Protein AF-A0A6J3C7C4-F1 (afdb_monomer)

Foldseek 3Di:
DDDDPPDPDNVPPDDPDPQPDDDPDDPVCPPPDGPDDPPDVCPVVCVVVVVPVVVVVVVVVVVVVD

Mean predicted aligned error: 14.66 Å

Solvent-accessible surface area (backbone atoms only — not comparable to full-atom values): 4568 Å² total; per-residue (Å²): 136,82,85,74,82,73,51,99,69,39,93,89,57,63,69,93,66,73,74,71,79,82,69,94,59,56,85,90,47,64,84,55,61,88,85,61,81,82,84,51,91,55,53,65,56,52,53,58,63,63,45,55,61,58,51,54,54,53,54,57,51,53,66,73,74,108

Sequence (66 aa):
MGWSAGGLGASGQGIAEPISGGTVRDRQDQYKGVGVNLNDPYENFRKNKGAAFITRMKERALERSS

Secondary structure (DSSP, 8-state):
-------TT-TT-S-SS---------TTTTTSPTT-----TTHHHHHHHHHHHHHHHHHHHHHTT-

pLDDT: mean 72.95, std 11.65, range [49.59, 90.44]

Structure (mmCIF, N/CA/C/O backbone):
data_AF-A0A6J3C7C4-F1
#
_entry.id   AF-A0A6J3C7C4-F1
#
loop_
_atom_site.group_PDB
_atom_site.id
_atom_site.type_symbol
_atom_site.label_atom_id
_atom_site.label_alt_id
_atom_site.label_comp_id
_atom_site.label_asym_id
_atom_site.label_entity_id
_atom_site.label_seq_id
_atom_site.pdbx_PDB_ins_code
_atom_site.Cartn_x
_atom_site.Cartn_y
_atom_site.Cartn_z
_atom_site.occupancy
_atom_site.B_iso_or_equiv
_atom_site.auth_seq_id
_atom_site.auth_comp_id
_atom_site.auth_asym_id
_atom_site.auth_atom_id
_atom_site.pdbx_PDB_model_num
ATOM 1 N N . MET A 1 1 ? 22.925 13.290 -40.520 1.00 53.94 1 MET A N 1
ATOM 2 C CA . MET A 1 1 ? 22.931 12.946 -39.081 1.00 53.94 1 MET A CA 1
ATOM 3 C C . MET A 1 1 ? 21.503 13.102 -38.580 1.00 53.94 1 MET A C 1
ATOM 5 O O . MET A 1 1 ? 21.078 14.216 -38.313 1.00 53.94 1 MET A O 1
ATOM 9 N N . GLY A 1 2 ? 20.714 12.025 -38.636 1.00 51.91 2 GLY A N 1
ATOM 10 C CA . GLY A 1 2 ? 19.274 12.063 -38.374 1.00 51.91 2 GLY A CA 1
ATOM 11 C C . GLY A 1 2 ? 18.979 11.810 -36.903 1.00 51.91 2 GLY A C 1
ATOM 12 O O . GLY A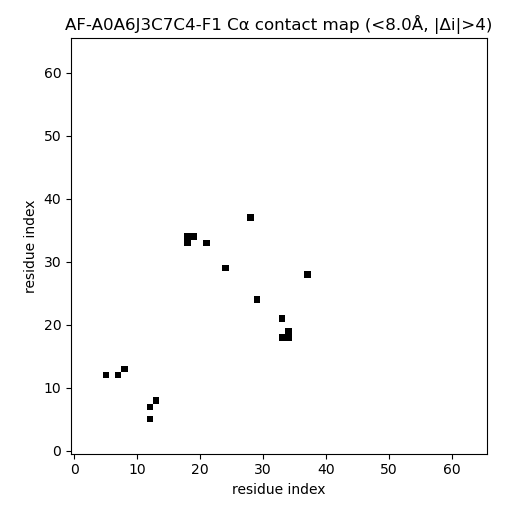 1 2 ? 19.093 10.681 -36.439 1.00 51.91 2 GLY A O 1
ATOM 13 N N . TRP A 1 3 ? 18.599 12.857 -36.177 1.00 49.59 3 TRP A N 1
ATOM 14 C CA . TRP A 1 3 ? 17.842 12.715 -34.939 1.00 49.59 3 TRP A CA 1
ATOM 15 C C . TRP A 1 3 ? 16.494 12.080 -35.311 1.00 49.59 3 TRP A C 1
ATOM 17 O O . TRP A 1 3 ? 15.651 12.704 -35.952 1.00 49.59 3 TRP A O 1
ATOM 27 N N . SER A 1 4 ? 16.325 10.803 -34.982 1.00 55.34 4 SER A N 1
ATOM 28 C CA . SER A 1 4 ? 15.018 10.156 -34.982 1.00 55.34 4 SER A CA 1
ATOM 29 C C . SER A 1 4 ? 14.416 10.401 -33.608 1.00 55.34 4 SER A C 1
ATOM 31 O O . SER A 1 4 ? 14.809 9.755 -32.637 1.00 55.34 4 SER A O 1
ATOM 33 N N . ALA A 1 5 ? 13.468 11.334 -33.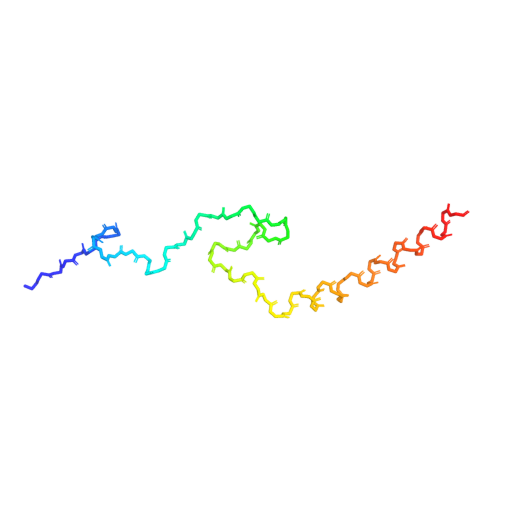519 1.00 53.81 5 ALA A N 1
ATOM 34 C CA . ALA A 1 5 ? 12.557 11.393 -32.387 1.00 53.81 5 ALA A CA 1
ATOM 35 C C . ALA A 1 5 ? 11.702 10.119 -32.415 1.00 53.81 5 ALA A C 1
ATOM 37 O O . ALA A 1 5 ? 10.656 10.075 -33.060 1.00 53.81 5 ALA A O 1
ATOM 38 N N . GLY A 1 6 ? 12.178 9.064 -31.748 1.00 54.44 6 GLY A N 1
ATOM 39 C CA . GLY A 1 6 ? 11.333 7.949 -31.343 1.00 54.44 6 GLY A CA 1
ATOM 40 C C . GLY A 1 6 ? 10.274 8.517 -30.412 1.00 54.44 6 GLY A C 1
ATOM 41 O O . GLY A 1 6 ? 10.541 8.762 -29.239 1.00 54.44 6 GLY A O 1
ATOM 42 N N . GLY A 1 7 ? 9.121 8.864 -30.979 1.00 52.72 7 GLY A N 1
ATOM 43 C CA . GLY A 1 7 ? 7.982 9.332 -30.210 1.00 52.72 7 GLY A CA 1
ATOM 44 C C . GLY A 1 7 ? 7.549 8.254 -29.223 1.00 52.72 7 GLY A C 1
ATOM 45 O O . GLY A 1 7 ? 7.702 7.062 -29.493 1.00 52.72 7 GLY A O 1
ATOM 46 N N . LEU A 1 8 ? 6.983 8.685 -28.095 1.00 54.75 8 LEU A N 1
ATOM 47 C CA . LEU A 1 8 ? 6.230 7.822 -27.186 1.00 54.75 8 LEU A CA 1
ATOM 48 C C . LEU A 1 8 ? 5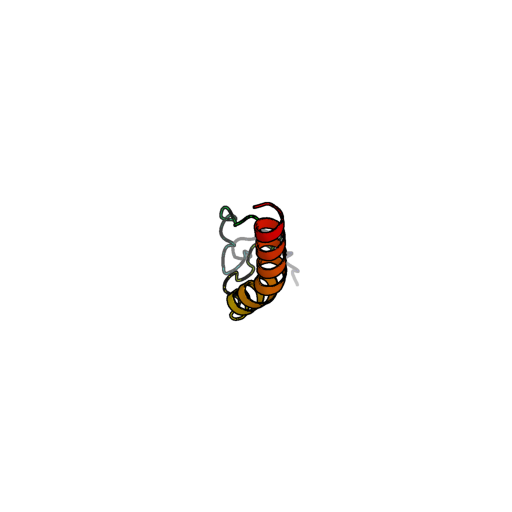.271 6.943 -28.017 1.00 54.75 8 LEU A C 1
ATOM 50 O O . LEU A 1 8 ? 4.302 7.456 -28.571 1.00 54.75 8 LEU A O 1
ATOM 54 N N . GLY A 1 9 ? 5.578 5.647 -28.149 1.00 55.94 9 GLY A N 1
ATOM 55 C CA . GLY A 1 9 ? 4.811 4.692 -28.963 1.00 55.94 9 GLY A CA 1
ATOM 56 C C . GLY A 1 9 ? 5.499 4.143 -30.223 1.00 55.94 9 GLY A C 1
ATOM 57 O O . GLY A 1 9 ? 4.868 3.380 -30.952 1.00 55.94 9 GLY A O 1
ATOM 58 N N . ALA A 1 10 ? 6.766 4.476 -30.502 1.00 61.44 10 ALA A N 1
ATOM 59 C CA . ALA A 1 10 ? 7.535 3.792 -31.547 1.00 61.44 10 ALA A CA 1
ATOM 60 C C . ALA A 1 10 ? 7.642 2.284 -31.238 1.00 61.44 10 ALA A C 1
ATOM 62 O O . ALA A 1 10 ? 7.888 1.899 -30.096 1.00 61.44 10 ALA A O 1
ATOM 63 N N . SER A 1 11 ? 7.464 1.417 -32.241 1.00 55.09 11 SER A N 1
ATOM 64 C CA . SER A 1 11 ? 7.513 -0.043 -32.074 1.00 55.09 11 SER A CA 1
ATOM 65 C 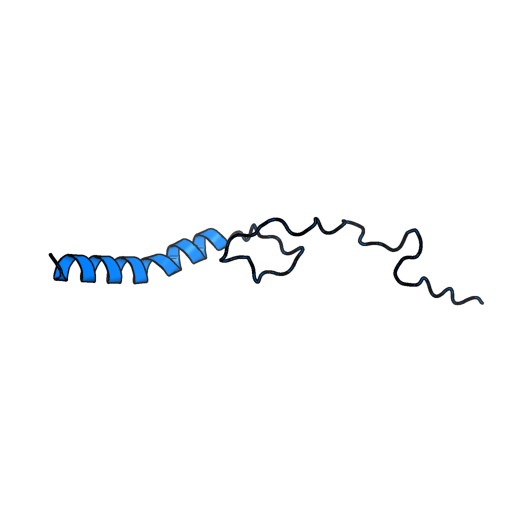C . SER A 1 11 ? 8.868 -0.478 -31.495 1.00 55.09 11 SER A C 1
ATOM 67 O O . SER A 1 11 ? 9.878 -0.441 -32.195 1.00 55.09 11 SER A O 1
ATOM 69 N N . GLY A 1 12 ? 8.887 -0.851 -30.210 1.00 54.66 12 GLY A N 1
ATOM 70 C CA . GLY A 1 12 ? 10.097 -1.178 -29.441 1.00 54.66 12 GLY A CA 1
ATOM 71 C C . GLY A 1 12 ? 10.398 -0.226 -28.273 1.00 54.66 12 GLY A C 1
ATOM 72 O O . GLY A 1 12 ? 11.226 -0.552 -27.429 1.00 54.66 12 GLY A O 1
ATOM 73 N N . GLN A 1 13 ? 9.706 0.912 -28.171 1.00 55.66 13 GLN A N 1
ATOM 74 C CA . GLN A 1 13 ? 9.673 1.752 -26.973 1.00 55.66 13 GLN A CA 1
ATOM 75 C C . GLN A 1 13 ? 8.346 1.556 -26.246 1.00 55.66 13 GLN A C 1
ATOM 77 O O . GLN A 1 13 ? 7.333 2.193 -26.524 1.00 55.66 13 GLN A O 1
ATOM 82 N N . GLY A 1 14 ? 8.373 0.650 -25.286 1.00 60.03 14 GLY A N 1
ATOM 83 C CA . GLY A 1 14 ? 7.285 0.382 -24.367 1.00 60.03 14 GLY A CA 1
ATOM 84 C C . GLY A 1 14 ? 7.887 -0.291 -23.152 1.00 60.03 14 GLY A C 1
ATOM 85 O O . GLY A 1 14 ? 8.876 -1.009 -23.281 1.00 60.03 14 GLY A O 1
ATOM 86 N N . ILE A 1 15 ? 7.344 0.024 -21.981 1.00 57.59 15 ILE A N 1
ATOM 87 C CA . ILE A 1 15 ? 7.764 -0.499 -20.680 1.00 57.59 15 ILE A CA 1
ATOM 88 C C . ILE A 1 15 ? 8.103 -1.990 -20.833 1.00 57.59 15 ILE A C 1
ATOM 90 O O . ILE A 1 15 ? 7.228 -2.775 -21.190 1.00 57.59 15 ILE A O 1
ATOM 94 N N . ALA A 1 16 ? 9.377 -2.352 -20.621 1.00 63.16 16 ALA A N 1
ATOM 95 C CA . ALA A 1 16 ? 9.887 -3.714 -20.831 1.00 63.16 16 ALA A CA 1
ATOM 96 C C . ALA A 1 16 ? 9.110 -4.763 -20.012 1.00 63.16 16 ALA A C 1
ATOM 98 O O . ALA A 1 16 ? 9.045 -5.931 -20.383 1.00 63.16 16 ALA A O 1
ATOM 99 N N . GLU A 1 17 ? 8.465 -4.308 -18.938 1.00 62.91 17 GLU A N 1
ATOM 100 C CA . GLU A 1 17 ? 7.500 -5.042 -18.135 1.00 62.91 17 GLU A CA 1
ATOM 101 C C . GLU A 1 17 ? 6.159 -4.293 -18.178 1.00 62.91 17 GLU A C 1
ATOM 103 O O . GLU A 1 17 ? 5.992 -3.300 -17.464 1.00 62.91 17 GLU A O 1
ATOM 108 N N . PRO A 1 18 ? 5.197 -4.689 -19.030 1.00 61.44 18 PRO A N 1
ATOM 109 C CA . PRO A 1 18 ? 3.906 -4.015 -19.091 1.00 61.44 18 PRO A CA 1
ATOM 110 C C . PRO A 1 18 ? 3.286 -3.946 -17.693 1.00 61.44 18 PRO A C 1
ATOM 112 O O . PRO A 1 18 ? 3.138 -4.961 -17.010 1.00 61.44 18 PRO A O 1
ATOM 115 N N . ILE A 1 19 ? 2.929 -2.736 -17.255 1.00 62.16 19 ILE A N 1
ATOM 116 C CA . ILE A 1 19 ? 2.293 -2.555 -15.954 1.00 62.16 19 ILE A CA 1
ATOM 117 C C . ILE A 1 19 ? 0.906 -3.191 -16.056 1.00 62.16 19 ILE A C 1
ATOM 119 O O . ILE A 1 19 ? 0.058 -2.709 -16.808 1.00 62.16 19 ILE A O 1
ATOM 123 N N . SER A 1 20 ? 0.691 -4.293 -15.333 1.00 64.69 20 SER A N 1
ATOM 124 C CA . SER A 1 20 ? -0.620 -4.937 -15.221 1.00 64.69 20 SER A CA 1
ATOM 125 C C . SER A 1 20 ? -1.686 -3.875 -14.960 1.00 64.69 20 SER A C 1
ATOM 127 O O . SER A 1 20 ? -1.513 -3.045 -14.059 1.00 64.69 20 SER A O 1
ATOM 129 N N . GLY A 1 21 ? -2.797 -3.924 -15.707 1.00 69.12 21 GLY A N 1
ATOM 130 C CA . GLY A 1 21 ? -3.995 -3.155 -15.377 1.00 69.12 21 GLY A CA 1
ATOM 131 C C . GLY A 1 21 ? -4.266 -3.303 -13.882 1.00 69.12 21 GLY A C 1
ATOM 132 O O . GLY A 1 21 ? -4.207 -4.418 -13.357 1.00 69.12 21 GLY A O 1
ATOM 133 N N . GLY A 1 22 ? -4.402 -2.173 -13.181 1.00 69.25 22 GLY A N 1
ATOM 134 C CA . GLY A 1 22 ? -4.449 -2.160 -11.723 1.00 69.25 22 GLY A CA 1
ATOM 135 C C . GLY A 1 22 ? -5.514 -3.130 -11.222 1.00 69.25 22 GLY A C 1
ATOM 136 O O . GLY A 1 22 ? -6.689 -2.974 -11.541 1.00 69.25 22 GLY A O 1
ATOM 137 N N . THR A 1 23 ? -5.103 -4.146 -10.466 1.00 70.62 23 THR A N 1
ATOM 138 C CA . THR A 1 23 ? -6.038 -5.043 -9.791 1.00 70.62 23 THR A CA 1
ATOM 139 C C . THR A 1 23 ? -6.812 -4.259 -8.735 1.00 70.62 23 THR A C 1
ATOM 141 O O . THR A 1 23 ? -6.332 -3.237 -8.233 1.00 70.62 23 THR A O 1
ATOM 144 N N . VAL A 1 24 ? -8.020 -4.719 -8.394 1.00 75.75 24 VAL A N 1
ATOM 145 C CA . VAL A 1 24 ? -8.764 -4.163 -7.258 1.00 75.75 24 VAL A CA 1
ATOM 146 C C . VAL A 1 24 ? -7.884 -4.316 -6.016 1.00 75.75 24 VAL A C 1
ATOM 148 O O . VAL A 1 24 ? -7.616 -5.432 -5.575 1.00 75.75 24 VAL A O 1
ATOM 151 N N . ARG A 1 25 ? -7.372 -3.191 -5.508 1.00 75.88 25 ARG A N 1
ATOM 152 C CA . ARG A 1 25 ? -6.517 -3.137 -4.319 1.00 75.88 25 ARG A CA 1
ATOM 153 C C . ARG A 1 25 ? -7.374 -3.064 -3.064 1.00 75.88 25 ARG A C 1
ATOM 155 O O . ARG A 1 25 ? -8.485 -2.535 -3.092 1.00 75.88 25 ARG A O 1
ATOM 162 N N . ASP A 1 26 ? -6.825 -3.546 -1.955 1.00 80.19 26 ASP A N 1
ATOM 163 C CA . ASP A 1 26 ? -7.422 -3.318 -0.645 1.00 80.19 26 ASP A CA 1
ATOM 164 C C . ASP A 1 26 ? -7.484 -1.804 -0.355 1.00 80.19 26 ASP A C 1
ATOM 166 O O . ASP A 1 26 ? -6.686 -1.013 -0.872 1.00 80.19 26 ASP A O 1
ATOM 170 N N . ARG A 1 27 ? -8.424 -1.365 0.486 1.00 82.19 27 ARG A N 1
ATOM 171 C CA . ARG A 1 27 ? -8.669 0.062 0.779 1.00 82.19 27 ARG A CA 1
ATOM 172 C C . ARG A 1 27 ? -7.431 0.765 1.341 1.00 82.19 27 ARG A C 1
ATOM 174 O O . ARG A 1 27 ? -7.263 1.971 1.180 1.00 82.19 27 ARG A O 1
ATOM 181 N N . GLN A 1 28 ? -6.574 0.005 2.010 1.00 78.38 28 GLN A N 1
ATOM 182 C CA . GLN A 1 28 ? -5.316 0.469 2.593 1.00 78.38 28 GLN A CA 1
ATOM 183 C C . GLN A 1 28 ? -4.245 0.730 1.517 1.00 78.38 28 GLN A C 1
ATOM 185 O O . GLN A 1 28 ? -3.365 1.565 1.710 1.00 7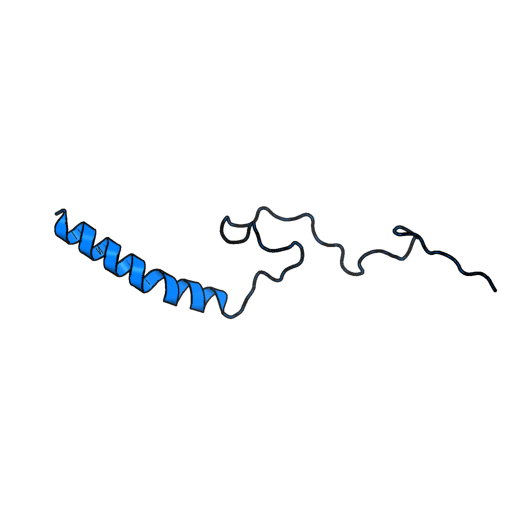8.38 28 GLN A O 1
ATOM 190 N N . ASP A 1 29 ? -4.372 0.076 0.361 1.00 81.19 29 ASP A N 1
ATOM 191 C CA . ASP A 1 29 ? -3.409 0.095 -0.739 1.00 81.19 29 ASP A CA 1
ATOM 192 C C . ASP A 1 29 ? -3.892 0.896 -1.952 1.00 81.19 29 ASP A C 1
ATOM 194 O O . ASP A 1 29 ? -3.128 1.100 -2.893 1.00 81.19 29 ASP A O 1
ATOM 198 N N . GLN A 1 30 ? -5.136 1.384 -1.941 1.00 83.25 30 GLN A N 1
ATOM 199 C CA . GLN A 1 30 ? -5.741 2.115 -3.063 1.00 83.25 30 GLN A CA 1
ATOM 200 C C . GLN A 1 30 ? -4.951 3.369 -3.482 1.00 83.25 30 GLN A C 1
ATOM 202 O O . GLN A 1 30 ? -5.010 3.774 -4.638 1.00 83.25 30 GLN A O 1
ATOM 207 N N . TYR A 1 31 ? -4.207 3.974 -2.550 1.00 82.38 31 TYR A N 1
ATOM 208 C CA . TYR A 1 31 ? -3.390 5.167 -2.794 1.00 82.38 31 TYR A CA 1
ATOM 209 C C . TYR A 1 31 ? -1.940 4.841 -3.170 1.00 82.38 31 TYR A C 1
ATOM 211 O O . TYR A 1 31 ? -1.163 5.748 -3.468 1.00 82.38 31 TYR A O 1
ATOM 219 N N . LYS A 1 32 ? -1.543 3.561 -3.138 1.00 81.06 32 LYS A N 1
ATOM 220 C CA . LYS A 1 32 ? -0.214 3.137 -3.584 1.00 81.06 32 LYS A CA 1
ATOM 221 C C . LYS A 1 32 ? -0.165 3.196 -5.113 1.00 81.06 32 LYS A C 1
ATOM 223 O O . LYS A 1 32 ? -1.110 2.801 -5.795 1.00 81.06 32 LYS A O 1
ATOM 228 N N . GLY A 1 33 ? 0.948 3.697 -5.645 1.00 78.00 33 GLY A N 1
ATOM 229 C CA . GLY A 1 33 ? 1.151 3.833 -7.086 1.00 78.00 33 GLY A CA 1
ATOM 230 C C . GLY A 1 33 ? 1.036 2.499 -7.831 1.00 78.00 33 G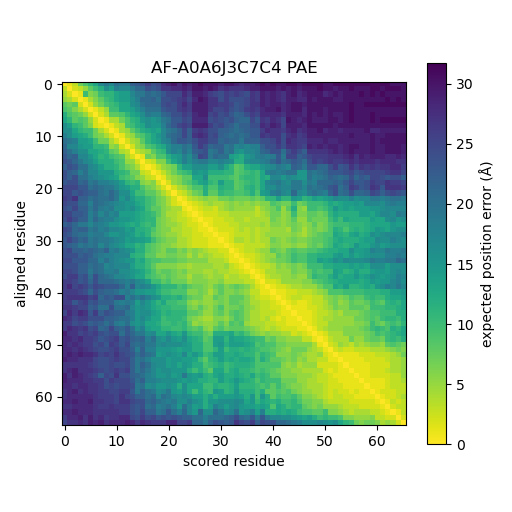LY A C 1
ATOM 231 O O . GLY A 1 33 ? 1.293 1.421 -7.288 1.00 78.00 33 GLY A O 1
ATOM 232 N N . VAL A 1 34 ? 0.660 2.567 -9.107 1.00 75.88 34 VAL A N 1
ATOM 233 C CA . VAL A 1 34 ? 0.664 1.393 -9.985 1.00 75.88 34 VAL A CA 1
ATOM 234 C C . VAL A 1 34 ? 2.114 0.934 -10.190 1.00 75.88 34 VAL A C 1
ATOM 236 O O . VAL A 1 34 ? 2.996 1.763 -10.385 1.00 75.88 34 VAL A O 1
ATOM 239 N N . GLY A 1 35 ? 2.372 -0.373 -10.103 1.00 72.44 35 GLY A N 1
ATOM 240 C CA . GLY A 1 35 ? 3.727 -0.935 -10.195 1.00 72.44 35 GLY A CA 1
ATOM 241 C C . GLY A 1 35 ? 4.510 -0.953 -8.875 1.00 72.44 35 GLY A C 1
ATOM 242 O O . GLY A 1 35 ? 5.623 -1.466 -8.842 1.00 72.44 35 GLY A O 1
ATOM 243 N N . VAL A 1 36 ? 3.944 -0.450 -7.771 1.00 76.88 36 VAL A N 1
ATOM 244 C CA . VAL A 1 36 ? 4.561 -0.597 -6.443 1.00 76.88 36 VAL A CA 1
ATOM 245 C C . VAL A 1 36 ? 4.440 -2.046 -5.974 1.00 76.88 36 VAL A C 1
ATOM 247 O O . VAL A 1 36 ? 3.349 -2.621 -5.986 1.00 76.88 36 VAL A O 1
ATOM 250 N N . ASN A 1 37 ? 5.554 -2.623 -5.516 1.00 75.88 37 ASN A N 1
ATOM 251 C CA . ASN A 1 37 ? 5.548 -3.927 -4.865 1.00 75.88 37 ASN A CA 1
ATOM 252 C C . ASN A 1 37 ? 4.770 -3.835 -3.541 1.00 75.88 37 ASN A C 1
ATOM 254 O O . ASN A 1 37 ? 5.164 -3.118 -2.622 1.00 75.88 37 ASN A O 1
ATOM 258 N N . LEU A 1 38 ? 3.648 -4.549 -3.462 1.00 76.38 38 LEU A N 1
ATOM 259 C CA . LEU A 1 38 ? 2.796 -4.591 -2.272 1.00 76.38 38 LEU A CA 1
ATOM 260 C C . LEU A 1 38 ? 3.348 -5.527 -1.186 1.00 76.38 38 LEU A C 1
ATOM 262 O O . LEU A 1 38 ? 2.945 -5.415 -0.031 1.00 76.38 38 LEU A O 1
ATOM 266 N N . ASN A 1 39 ? 4.307 -6.391 -1.528 1.00 78.12 39 ASN A N 1
ATOM 267 C CA . ASN A 1 39 ? 4.965 -7.308 -0.603 1.00 78.12 39 ASN A CA 1
ATOM 268 C C . ASN A 1 39 ? 6.122 -6.602 0.126 1.00 78.12 39 ASN A C 1
ATOM 270 O O . ASN A 1 39 ? 7.291 -6.935 -0.070 1.00 78.12 39 ASN A O 1
ATOM 274 N N . ASP A 1 40 ? 5.803 -5.603 0.953 1.00 80.25 40 ASP A N 1
ATOM 275 C CA . ASP A 1 40 ? 6.778 -5.010 1.878 1.00 80.25 40 ASP A CA 1
ATOM 276 C C . ASP A 1 40 ? 7.068 -6.012 3.021 1.00 80.25 40 ASP A C 1
ATOM 278 O O . ASP A 1 40 ? 6.136 -6.410 3.729 1.00 80.25 40 ASP A O 1
ATOM 282 N N . PRO A 1 41 ? 8.334 -6.409 3.266 1.00 83.81 41 PRO A N 1
ATOM 283 C CA . PRO A 1 41 ? 8.701 -7.297 4.374 1.00 83.81 41 PRO A CA 1
ATOM 284 C C . PRO A 1 41 ? 8.225 -6.812 5.753 1.00 83.81 41 PRO A C 1
ATOM 286 O O . PRO A 1 41 ? 8.025 -7.613 6.667 1.00 83.81 41 PRO A O 1
ATOM 289 N N . TYR A 1 42 ? 8.036 -5.501 5.918 1.00 82.06 42 TYR A N 1
ATOM 290 C CA . TYR A 1 42 ? 7.648 -4.874 7.182 1.00 82.06 42 TYR A CA 1
ATOM 291 C C . TYR A 1 42 ? 6.148 -4.587 7.298 1.00 82.06 42 TYR A C 1
ATOM 293 O O . TYR A 1 42 ? 5.706 -4.015 8.299 1.00 82.06 42 TYR A O 1
ATOM 301 N N . GLU A 1 43 ? 5.341 -4.977 6.313 1.00 81.81 43 GLU A N 1
ATOM 302 C CA . GLU A 1 43 ? 3.902 -4.695 6.288 1.00 81.81 43 GLU A CA 1
ATOM 303 C C . GLU A 1 43 ? 3.187 -5.337 7.491 1.00 81.81 43 GLU A C 1
ATOM 305 O O . GLU A 1 43 ? 2.504 -4.659 8.266 1.00 81.81 43 GLU A O 1
ATOM 310 N N . ASN A 1 44 ? 3.495 -6.610 7.756 1.00 79.31 44 ASN A N 1
ATOM 311 C CA . ASN A 1 44 ? 3.025 -7.345 8.933 1.00 79.31 44 ASN A CA 1
ATOM 312 C C . ASN A 1 44 ? 3.501 -6.717 10.251 1.00 79.31 44 ASN A C 1
ATOM 314 O O . ASN A 1 44 ? 2.750 -6.652 11.225 1.00 79.31 44 ASN A O 1
ATOM 318 N N . PHE A 1 45 ? 4.738 -6.214 10.294 1.00 82.31 45 PHE A N 1
ATOM 319 C CA . PHE A 1 45 ? 5.273 -5.551 11.483 1.00 82.31 45 PHE A CA 1
ATOM 320 C C . PHE A 1 45 ? 4.499 -4.266 11.807 1.00 82.31 45 PHE A C 1
ATOM 322 O O . PHE A 1 45 ? 4.120 -4.045 12.962 1.00 82.31 45 PHE A O 1
ATOM 329 N N . ARG A 1 46 ? 4.212 -3.441 10.791 1.00 83.56 46 ARG A N 1
ATOM 330 C CA . ARG A 1 46 ? 3.431 -2.205 10.954 1.00 83.56 46 ARG A CA 1
ATOM 331 C C . ARG A 1 46 ? 1.998 -2.495 11.397 1.00 83.56 46 ARG A C 1
ATOM 333 O O . ARG A 1 46 ? 1.531 -1.855 12.340 1.00 83.56 46 ARG A O 1
ATOM 340 N N . LYS A 1 47 ? 1.332 -3.482 10.784 1.00 79.50 47 LYS A N 1
ATOM 341 C CA . LYS A 1 47 ? -0.024 -3.913 11.171 1.00 79.50 47 LYS A CA 1
ATOM 342 C C . LYS A 1 47 ? -0.076 -4.374 12.631 1.00 79.50 47 LYS A C 1
ATOM 344 O O . LYS A 1 47 ? -0.901 -3.883 13.402 1.00 79.50 47 LYS A O 1
ATOM 349 N N . ASN A 1 48 ? 0.864 -5.224 13.043 1.00 79.00 48 ASN A N 1
ATOM 350 C CA . ASN A 1 48 ? 0.911 -5.759 14.407 1.00 79.00 48 ASN A CA 1
ATOM 351 C C . ASN A 1 48 ? 1.201 -4.687 15.471 1.00 79.00 48 ASN A C 1
ATOM 353 O O . ASN A 1 48 ? 0.592 -4.697 16.541 1.00 79.00 48 ASN A O 1
ATOM 357 N N . LYS A 1 49 ? 2.102 -3.733 15.197 1.00 80.81 49 LYS A N 1
ATOM 358 C CA . LYS A 1 49 ? 2.433 -2.662 16.155 1.00 80.81 49 LYS A CA 1
ATOM 359 C C . LYS A 1 49 ? 1.375 -1.558 16.218 1.00 80.81 49 LYS A C 1
ATOM 361 O O . LYS A 1 49 ? 1.127 -1.035 17.302 1.00 80.81 49 LYS A O 1
ATOM 366 N N . GLY A 1 50 ? 0.748 -1.215 15.092 1.00 72.44 50 GLY A N 1
ATOM 367 C CA . GLY A 1 50 ? -0.272 -0.164 15.030 1.00 72.44 50 GLY A CA 1
ATOM 368 C C . GLY A 1 50 ? -1.597 -0.561 15.687 1.00 72.44 50 GLY A C 1
ATOM 369 O O . GLY A 1 50 ? -2.241 0.267 16.329 1.00 72.44 50 GLY A O 1
ATOM 370 N N . ALA A 1 51 ? -1.988 -1.835 15.584 1.00 77.06 51 ALA A N 1
ATOM 371 C CA . ALA A 1 51 ? -3.271 -2.309 16.101 1.00 77.06 51 ALA A CA 1
ATOM 372 C C . ALA A 1 51 ? -3.312 -2.420 17.636 1.00 77.06 51 ALA A C 1
ATOM 374 O O . ALA A 1 51 ? -4.354 -2.175 18.240 1.00 77.06 51 ALA A O 1
ATOM 375 N N . ALA A 1 52 ? -2.186 -2.729 18.286 1.00 78.75 52 ALA A N 1
ATOM 376 C CA . ALA A 1 52 ? -2.156 -3.078 19.708 1.00 78.75 52 ALA A CA 1
ATOM 377 C C . ALA A 1 52 ? -2.707 -1.981 20.640 1.00 78.75 52 ALA A C 1
ATOM 379 O O . ALA A 1 52 ? -3.389 -2.286 21.617 1.00 78.75 52 ALA A O 1
ATOM 380 N N . PHE A 1 53 ? -2.436 -0.704 20.355 1.00 81.19 53 PHE A N 1
ATOM 381 C CA . PHE A 1 53 ? -2.940 0.400 21.179 1.00 81.19 53 PHE A CA 1
ATOM 382 C C . PHE A 1 53 ? -4.452 0.603 21.013 1.00 81.19 53 PHE A C 1
ATOM 384 O O . PHE A 1 53 ? -5.171 0.726 22.005 1.00 81.19 53 PHE A O 1
ATOM 391 N N . ILE A 1 54 ? -4.942 0.599 19.769 1.00 83.44 54 ILE A N 1
ATOM 392 C CA . ILE A 1 54 ? -6.368 0.789 19.476 1.00 83.44 54 ILE A CA 1
ATOM 393 C C . 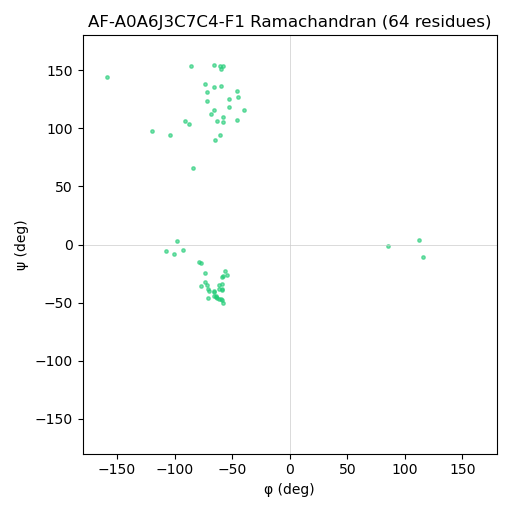ILE A 1 54 ? -7.193 -0.379 20.022 1.00 83.44 54 ILE A C 1
ATOM 395 O O . ILE 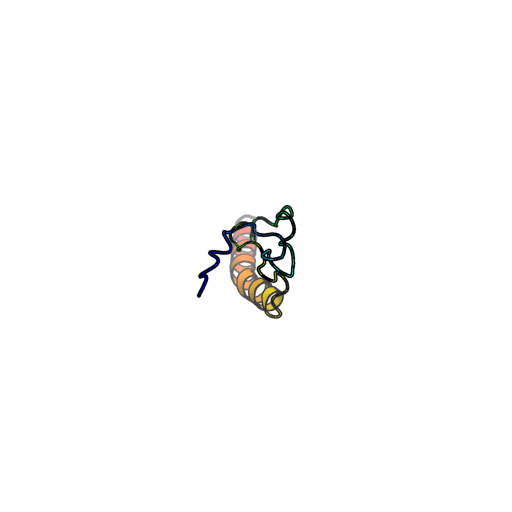A 1 54 ? -8.245 -0.139 20.612 1.00 83.44 54 ILE A O 1
ATOM 399 N N . THR A 1 55 ? -6.711 -1.617 19.887 1.00 85.88 55 THR A N 1
ATOM 400 C CA . THR A 1 55 ? -7.372 -2.805 20.448 1.00 85.88 55 THR A CA 1
ATOM 401 C C . THR A 1 55 ? -7.540 -2.679 21.961 1.00 85.88 55 THR A C 1
ATOM 403 O O . THR A 1 55 ? -8.663 -2.763 22.448 1.00 85.88 55 THR A O 1
ATOM 406 N N . ARG A 1 56 ? -6.466 -2.337 22.689 1.00 85.62 56 ARG A N 1
ATOM 407 C CA . ARG A 1 56 ? -6.514 -2.141 24.150 1.00 85.62 56 ARG A CA 1
ATOM 408 C C . ARG A 1 56 ? -7.504 -1.055 24.575 1.00 85.62 56 ARG A C 1
ATOM 410 O O . ARG A 1 56 ? -8.174 -1.192 25.594 1.00 85.62 56 ARG A O 1
ATOM 417 N N . MET A 1 57 ? -7.588 0.043 23.822 1.00 89.44 57 MET A N 1
ATOM 418 C CA . MET A 1 57 ? -8.535 1.120 24.132 1.00 89.44 57 MET A CA 1
ATOM 419 C C . MET A 1 57 ? -9.986 0.713 23.859 1.00 89.44 57 MET A C 1
ATOM 421 O O . MET A 1 57 ? -10.863 1.057 24.648 1.00 89.44 57 MET A O 1
ATOM 425 N N . LYS A 1 58 ? -10.240 -0.042 22.781 1.00 87.44 58 LYS A N 1
ATOM 426 C CA . LYS A 1 58 ? -11.574 -0.577 22.466 1.00 87.44 58 LYS A CA 1
ATOM 427 C C . LYS A 1 58 ? -12.046 -1.595 23.503 1.00 87.44 58 LYS A C 1
ATOM 429 O O . LYS A 1 58 ? -13.183 -1.495 23.950 1.00 87.44 58 LYS A O 1
ATOM 434 N N . GLU A 1 59 ? -11.182 -2.520 23.916 1.00 90.44 59 GLU A N 1
ATOM 435 C CA . GLU A 1 59 ? -11.491 -3.511 24.959 1.00 90.44 59 GLU A CA 1
ATOM 436 C C . GLU A 1 59 ? -11.842 -2.836 26.288 1.00 90.44 59 GLU A C 1
ATOM 438 O O . GLU A 1 59 ? -12.891 -3.113 26.862 1.00 90.44 59 GLU A O 1
ATOM 443 N N . ARG A 1 60 ? -11.043 -1.853 26.725 1.00 87.38 60 ARG A N 1
ATOM 444 C CA . ARG A 1 60 ? -11.333 -1.088 27.950 1.00 87.38 60 ARG A CA 1
ATOM 445 C C . ARG A 1 60 ? -12.659 -0.321 27.879 1.00 87.38 60 ARG A C 1
ATOM 447 O O . ARG A 1 60 ? -13.317 -0.132 28.899 1.00 87.38 60 ARG A O 1
ATOM 454 N N . ALA A 1 61 ? -13.031 0.182 26.702 1.00 88.56 61 ALA A N 1
ATOM 455 C CA . ALA A 1 61 ? -14.308 0.865 26.515 1.00 88.56 61 ALA A CA 1
ATOM 456 C C . ALA A 1 61 ? -15.495 -0.111 26.601 1.00 88.56 61 ALA A C 1
ATOM 458 O O . ALA A 1 61 ? -16.495 0.225 27.228 1.00 88.56 61 ALA A O 1
ATOM 459 N N . LEU A 1 62 ? -15.357 -1.316 26.034 1.00 87.56 62 LEU A N 1
ATOM 460 C CA . LEU A 1 62 ? -16.354 -2.391 26.117 1.00 87.56 62 LEU A CA 1
ATOM 461 C C . LEU A 1 62 ? -16.576 -2.861 27.560 1.00 87.56 62 LEU A C 1
ATOM 463 O O . LEU A 1 62 ? -17.727 -2.946 27.989 1.00 87.56 62 LEU A O 1
ATOM 467 N N . GLU A 1 63 ? -15.498 -3.079 28.322 1.00 82.56 63 GLU A N 1
ATOM 468 C CA . GLU A 1 63 ? -15.570 -3.442 29.749 1.00 82.56 63 GLU A CA 1
ATOM 469 C C . GLU A 1 63 ? -16.299 -2.393 30.595 1.00 82.56 63 GLU A C 1
ATOM 471 O O . GLU A 1 63 ? -16.984 -2.740 31.545 1.00 82.56 63 GLU A O 1
ATOM 476 N N . ARG A 1 64 ? -16.177 -1.105 30.258 1.00 77.75 64 ARG A N 1
ATOM 477 C CA . ARG A 1 64 ? -16.875 -0.019 30.969 1.00 77.75 64 ARG A CA 1
ATOM 478 C C . ARG A 1 64 ?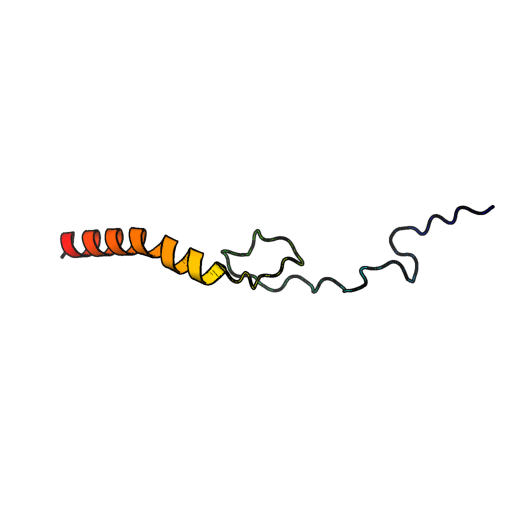 -18.355 0.109 30.612 1.00 77.75 64 ARG A C 1
ATOM 480 O O . ARG A 1 64 ? -19.064 0.841 31.297 1.00 77.75 64 ARG A O 1
ATOM 487 N N . SER A 1 65 ? -18.783 -0.505 29.512 1.00 77.12 65 SER A N 1
ATOM 488 C CA . SER A 1 65 ? -20.167 -0.455 29.024 1.00 77.12 65 SER A CA 1
ATOM 489 C C . SER A 1 65 ? -20.992 -1.701 29.355 1.00 77.12 65 SER A C 1
ATOM 491 O O . SER A 1 65 ? -22.195 -1.686 29.099 1.00 77.12 65 SER A O 1
ATOM 493 N N . SER A 1 66 ? -20.357 -2.756 29.885 1.00 65.50 66 SER A N 1
ATOM 494 C CA . SER A 1 66 ? -21.027 -3.938 30.457 1.00 65.50 66 SER A CA 1
ATOM 495 C C . SER A 1 66 ? -21.272 -3.745 31.948 1.00 65.50 66 SER A C 1
ATOM 497 O O . SER A 1 66 ? -22.300 -4.266 32.427 1.00 65.50 66 SER A O 1
#

Radius of gyration: 23.13 Å; Cα contacts (8 Å, |Δi|>4): 9; chains: 1; bounding box: 44×20×70 Å